Protein AF-A0A7S1BB34-F1 (afdb_monomer_lite)

Radius of gyration: 18.52 Å; chains: 1; bounding box: 46×44×60 Å

InterPro domains:
  IPR011990 Tetratricopeptide-like helical domain superfamily [G3DSA:1.25.40.10] (5-170)

Organism: NCBI:t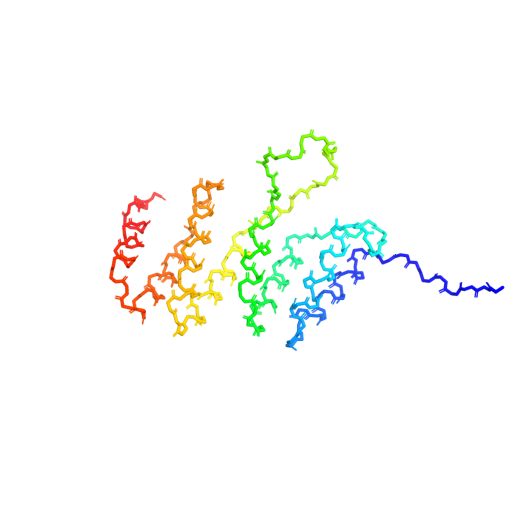xid216773

Secondary structure (DSSP, 8-state):
-----PPPP-HHHHHHHHHHHHHSTT-HHHHHHHHHHHHTTTT-SS----HHHHHHHHHHHHHHT-HHHHHHHHHHTT--TTS-TTS-S-S------HHHHHHHHHHHHHT-SSHHHHHHHHHHHHIIIIIT-PPPPHHHHHHHHHHHHHHT-HHHHHHHHHHHHTS---

Structure (mmCIF, N/CA/C/O backbone):
data_AF-A0A7S1BB34-F1
#
_entry.id   AF-A0A7S1BB34-F1
#
loop_
_atom_site.group_PDB
_atom_site.id
_atom_site.type_symbol
_atom_site.label_atom_id
_atom_site.label_alt_id
_atom_site.label_comp_id
_atom_site.label_asym_id
_atom_site.label_entity_id
_atom_site.label_seq_id
_atom_site.pdbx_PDB_ins_code
_atom_site.Cartn_x
_atom_site.Cartn_y
_atom_site.Cartn_z
_atom_site.occupancy
_atom_site.B_iso_or_equiv
_atom_site.auth_seq_id
_atom_site.auth_comp_id
_atom_site.auth_asym_id
_atom_site.auth_atom_id
_atom_site.pdbx_PDB_model_num
ATOM 1 N N . ARG A 1 1 ? 22.679 -18.017 -38.215 1.00 44.75 1 ARG A N 1
ATOM 2 C CA . ARG A 1 1 ? 21.311 -17.823 -37.672 1.00 44.75 1 ARG A CA 1
ATOM 3 C C . ARG A 1 1 ? 21.213 -16.388 -37.166 1.00 44.75 1 ARG A C 1
ATOM 5 O O . ARG A 1 1 ? 21.731 -16.120 -36.093 1.00 44.75 1 ARG A O 1
ATOM 12 N N . GLY A 1 2 ? 20.643 -15.468 -37.948 1.00 43.91 2 GLY A N 1
ATOM 13 C CA . GLY A 1 2 ? 20.387 -14.105 -37.473 1.00 43.91 2 GLY A CA 1
ATOM 14 C C . GLY A 1 2 ? 19.146 -14.112 -36.590 1.00 43.91 2 GLY A C 1
ATOM 15 O O . GLY A 1 2 ? 18.044 -14.289 -37.100 1.00 43.91 2 GLY A O 1
ATOM 16 N N . GLY A 1 3 ? 19.320 -14.002 -35.275 1.00 47.66 3 GLY A N 1
ATOM 17 C CA . GLY A 1 3 ? 18.189 -13.782 -34.380 1.00 47.66 3 GLY A CA 1
ATOM 18 C C . GLY A 1 3 ? 17.688 -12.351 -34.548 1.00 47.66 3 GLY A C 1
ATOM 19 O O . GLY A 1 3 ? 18.496 -11.425 -34.516 1.00 47.66 3 GLY A O 1
ATOM 20 N N . PHE A 1 4 ? 16.374 -12.165 -34.693 1.00 48.22 4 PHE A N 1
ATOM 21 C CA . PHE A 1 4 ? 15.740 -10.857 -34.520 1.00 48.22 4 PHE A CA 1
ATOM 22 C C . PHE A 1 4 ? 15.870 -10.446 -33.046 1.00 48.22 4 PHE A C 1
ATOM 24 O O . PHE A 1 4 ? 14.991 -10.698 -32.224 1.00 48.22 4 PHE A O 1
ATOM 31 N N . GLY A 1 5 ? 17.020 -9.868 -32.702 1.00 56.44 5 GLY A N 1
ATOM 32 C CA . GLY A 1 5 ? 17.258 -9.269 -31.400 1.00 56.44 5 GLY A CA 1
ATOM 33 C C . GLY A 1 5 ? 16.468 -7.975 -31.305 1.00 56.44 5 GLY A C 1
ATOM 34 O O . GLY A 1 5 ? 16.920 -6.944 -31.797 1.00 56.44 5 GLY A O 1
ATOM 35 N N . PHE A 1 6 ? 15.290 -8.027 -30.682 1.00 64.81 6 PHE A N 1
ATOM 36 C CA . PHE A 1 6 ? 14.616 -6.806 -30.256 1.00 64.81 6 PHE A CA 1
ATOM 37 C C . PHE A 1 6 ? 15.566 -6.006 -29.349 1.00 64.81 6 PHE A C 1
ATOM 39 O O . PHE A 1 6 ? 16.243 -6.608 -28.507 1.00 64.81 6 PHE A O 1
ATOM 46 N N . PRO A 1 7 ? 15.645 -4.672 -29.505 1.00 69.44 7 PRO A N 1
ATOM 47 C CA . PRO A 1 7 ? 16.449 -3.851 -28.612 1.00 69.44 7 PRO A CA 1
ATOM 48 C C . PRO A 1 7 ? 15.951 -4.013 -27.166 1.00 69.44 7 PRO A C 1
ATOM 50 O O . PRO A 1 7 ? 14.756 -4.253 -26.957 1.00 69.44 7 PRO A O 1
ATOM 53 N N . PRO A 1 8 ? 16.835 -3.881 -26.159 1.00 71.00 8 PRO A N 1
ATOM 54 C CA . PRO A 1 8 ? 16.423 -3.970 -24.765 1.00 71.00 8 PRO A CA 1
ATOM 55 C C . PRO A 1 8 ? 15.320 -2.937 -24.466 1.00 71.00 8 PRO A C 1
ATOM 57 O O . PRO A 1 8 ? 15.401 -1.801 -24.948 1.00 71.00 8 PRO A O 1
ATOM 60 N N . PRO A 1 9 ? 14.284 -3.306 -23.692 1.00 74.19 9 PRO A N 1
ATOM 61 C CA . PRO A 1 9 ? 13.158 -2.433 -23.403 1.00 74.19 9 PRO A CA 1
ATOM 62 C C . PRO A 1 9 ? 13.629 -1.157 -22.706 1.00 74.19 9 PRO A C 1
ATOM 64 O O . PRO A 1 9 ? 14.339 -1.184 -21.703 1.00 74.19 9 PRO A O 1
ATOM 67 N N . ASN A 1 10 ? 13.198 -0.017 -23.235 1.00 78.19 10 ASN A N 1
ATOM 68 C CA . ASN A 1 10 ? 13.445 1.274 -22.610 1.00 78.19 10 ASN A CA 1
ATOM 69 C C . ASN A 1 10 ? 12.358 1.590 -21.562 1.00 78.19 10 ASN A C 1
ATOM 71 O O . ASN A 1 10 ? 11.406 0.831 -21.358 1.00 78.19 10 ASN A O 1
ATOM 75 N N . VAL A 1 11 ? 12.487 2.744 -20.902 1.00 74.81 11 VAL A N 1
ATOM 76 C CA . VAL A 1 11 ? 11.527 3.195 -19.884 1.00 74.81 11 VAL A CA 1
ATOM 77 C C . VAL A 1 11 ? 10.090 3.272 -20.425 1.00 74.81 11 VAL A C 1
ATOM 79 O O . VAL A 1 11 ? 9.160 2.884 -19.726 1.00 74.81 11 VAL A O 1
ATOM 82 N N . VAL A 1 12 ? 9.893 3.658 -21.692 1.00 82.00 12 VAL A N 1
ATOM 83 C CA . VAL A 1 12 ? 8.564 3.729 -22.325 1.00 82.00 12 VAL A CA 1
ATOM 84 C C . VAL A 1 12 ? 7.958 2.333 -22.464 1.00 82.00 12 VAL A C 1
ATOM 86 O O . VAL A 1 12 ? 6.808 2.146 -22.082 1.00 82.00 12 VAL A O 1
ATOM 89 N N . CYS A 1 13 ? 8.730 1.332 -22.901 1.00 81.88 13 CYS A N 1
ATOM 90 C CA . CYS A 1 13 ? 8.271 -0.060 -22.967 1.00 81.88 13 CYS A CA 1
ATOM 91 C C . CYS A 1 13 ? 7.791 -0.570 -21.598 1.00 81.88 13 CYS A C 1
ATOM 93 O O . CYS A 1 13 ? 6.729 -1.187 -21.502 1.00 81.88 13 CYS A O 1
ATOM 95 N N . VAL A 1 14 ? 8.544 -0.276 -20.530 1.00 80.38 14 VAL A N 1
ATOM 96 C CA . VAL A 1 14 ? 8.180 -0.661 -19.157 1.00 80.38 14 VAL A CA 1
ATOM 97 C C . VAL A 1 14 ? 6.938 0.098 -18.672 1.00 80.38 14 VAL A C 1
ATOM 99 O O . VAL A 1 14 ? 6.052 -0.525 -18.091 1.00 80.38 14 VAL A O 1
ATOM 102 N N . HIS A 1 15 ? 6.808 1.396 -18.971 1.00 81.56 15 HIS A N 1
ATOM 103 C CA . HIS A 1 15 ? 5.591 2.169 -18.684 1.00 81.56 15 HIS A CA 1
ATOM 104 C C . HIS A 1 15 ? 4.357 1.650 -19.423 1.00 81.56 15 HIS A C 1
ATOM 106 O O . HIS A 1 15 ? 3.291 1.554 -18.817 1.00 81.56 15 HIS A O 1
ATOM 112 N N . THR A 1 16 ? 4.478 1.285 -20.698 1.00 84.75 16 THR A N 1
ATOM 113 C CA . THR A 1 16 ? 3.361 0.741 -21.480 1.00 84.75 16 THR A CA 1
ATOM 114 C C . THR A 1 16 ? 2.943 -0.633 -20.961 1.00 84.75 16 THR A C 1
ATOM 116 O O . THR A 1 16 ? 1.755 -0.857 -20.737 1.00 84.75 16 THR A O 1
ATOM 119 N N . ALA A 1 17 ? 3.898 -1.530 -20.692 1.00 83.69 17 ALA A N 1
ATOM 120 C CA . ALA A 1 17 ? 3.612 -2.859 -20.152 1.00 83.69 17 ALA A CA 1
ATOM 121 C C . ALA A 1 17 ? 2.987 -2.793 -18.747 1.00 83.69 17 ALA A C 1
ATOM 123 O O . ALA A 1 17 ? 1.974 -3.440 -18.491 1.00 83.69 17 ALA A O 1
ATOM 124 N N . LEU A 1 18 ? 3.543 -1.976 -17.844 1.00 82.62 18 LEU A N 1
ATOM 125 C CA . LEU A 1 18 ? 2.982 -1.785 -16.504 1.00 82.62 18 LEU A CA 1
ATOM 126 C C . LEU A 1 18 ? 1.632 -1.068 -16.537 1.00 82.62 18 LEU A C 1
ATOM 128 O O . LEU A 1 18 ? 0.754 -1.438 -15.767 1.00 82.62 18 LEU A O 1
ATOM 132 N N . GLY A 1 19 ? 1.436 -0.096 -17.430 1.00 80.12 19 GLY A N 1
ATOM 133 C CA . GLY A 1 19 ? 0.151 0.575 -17.621 1.00 80.12 19 GLY A CA 1
ATOM 134 C C . GLY A 1 19 ? -0.941 -0.377 -18.111 1.00 80.12 19 GLY A C 1
ATOM 135 O O . GLY A 1 19 ? -2.042 -0.359 -17.569 1.00 80.12 19 GLY A O 1
ATOM 136 N N . ALA A 1 20 ? -0.623 -1.253 -19.070 1.00 83.31 20 ALA A N 1
ATOM 137 C CA . ALA A 1 20 ? -1.540 -2.285 -19.550 1.00 83.31 20 ALA A CA 1
ATOM 138 C C . ALA A 1 20 ? -1.884 -3.306 -18.450 1.00 83.31 20 ALA A C 1
ATOM 140 O O . ALA A 1 20 ? -3.058 -3.588 -18.227 1.00 83.31 20 ALA A O 1
ATOM 141 N N . CYS A 1 21 ? -0.886 -3.799 -17.707 1.00 80.62 21 CYS A N 1
ATOM 142 C CA . CYS A 1 21 ? -1.119 -4.706 -16.579 1.00 80.62 21 CYS A CA 1
ATOM 143 C C . CYS A 1 21 ? -1.880 -4.034 -15.422 1.00 80.62 21 CYS A C 1
ATOM 145 O O . CYS A 1 21 ? -2.689 -4.681 -14.778 1.00 80.62 21 CYS A O 1
ATOM 147 N N . ALA A 1 22 ? -1.640 -2.753 -15.136 1.00 77.12 22 ALA A N 1
ATOM 148 C CA . ALA A 1 22 ? -2.325 -2.043 -14.054 1.00 77.12 22 ALA A CA 1
ATOM 149 C C . ALA A 1 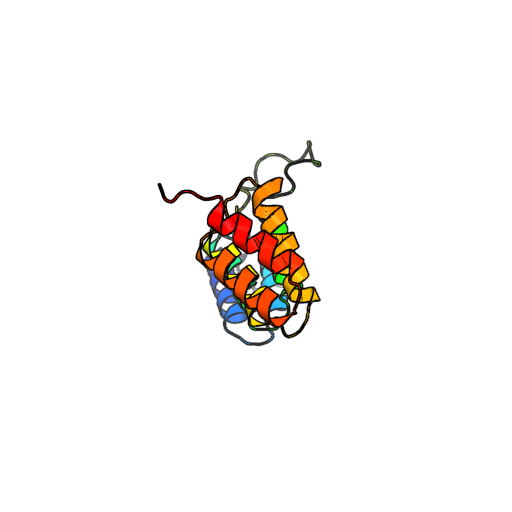22 ? -3.757 -1.609 -14.418 1.00 77.12 22 ALA A C 1
ATOM 151 O O . ALA A 1 22 ? -4.557 -1.339 -13.527 1.00 77.12 22 ALA A O 1
ATOM 152 N N . GLY A 1 23 ? -4.080 -1.523 -15.713 1.00 77.00 23 GLY A N 1
ATOM 153 C CA . GLY A 1 23 ? -5.429 -1.238 -16.208 1.00 77.00 23 GLY A CA 1
ATOM 154 C C . GLY A 1 23 ? -6.324 -2.472 -16.364 1.00 77.00 23 GLY A C 1
ATOM 155 O O . GLY A 1 23 ? -7.522 -2.312 -16.588 1.00 77.00 23 GLY A O 1
ATOM 156 N N . ALA A 1 24 ? -5.770 -3.684 -16.261 1.00 81.81 24 ALA A N 1
ATOM 157 C CA . ALA A 1 24 ? -6.500 -4.938 -16.428 1.00 81.81 24 ALA A CA 1
ATOM 158 C C . ALA A 1 24 ? -6.745 -5.627 -15.067 1.00 81.81 24 ALA A C 1
ATOM 160 O O . ALA A 1 24 ? -5.787 -5.846 -14.323 1.00 81.81 24 ALA A O 1
ATOM 161 N N . PRO A 1 25 ? -7.990 -6.017 -14.731 1.00 82.06 25 PRO A N 1
ATOM 162 C CA . PRO A 1 25 ? -8.274 -6.719 -13.481 1.00 82.06 25 PRO A CA 1
ATOM 163 C C . PRO A 1 25 ? -7.621 -8.110 -13.462 1.00 82.06 25 PRO A C 1
ATOM 165 O O . PRO A 1 25 ? -7.649 -8.837 -14.454 1.00 8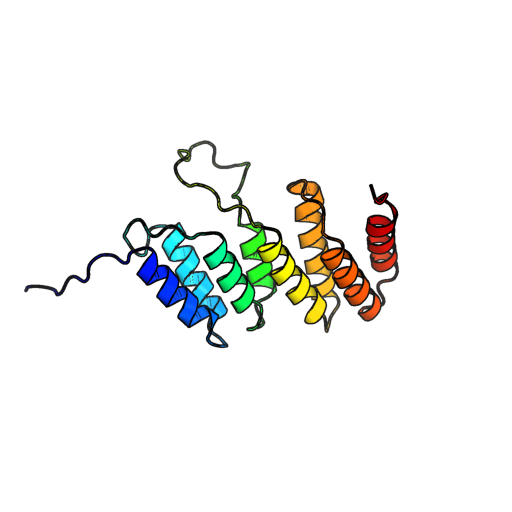2.06 25 PRO A O 1
ATOM 168 N N . GLY A 1 26 ? -7.041 -8.482 -12.322 1.00 84.25 26 GLY A N 1
ATOM 169 C CA . GLY A 1 26 ? -6.309 -9.734 -12.097 1.00 84.25 26 GLY A CA 1
ATOM 170 C C . GLY A 1 26 ? -4.807 -9.676 -12.420 1.00 84.25 26 GLY A C 1
ATOM 171 O O . GLY A 1 26 ? -4.101 -10.672 -12.229 1.00 84.25 26 GLY A O 1
ATOM 172 N N . TYR A 1 27 ? -4.294 -8.537 -12.900 1.00 87.69 27 TYR A N 1
ATOM 173 C CA . TYR A 1 27 ? -2.905 -8.378 -13.344 1.00 87.69 27 TYR A CA 1
ATOM 174 C C . TYR A 1 27 ? -2.004 -7.585 -12.383 1.00 87.69 27 TYR A C 1
ATOM 176 O O . TYR A 1 27 ? -0.802 -7.483 -12.640 1.00 87.69 27 TYR A O 1
ATOM 184 N N . GLY A 1 28 ? -2.486 -7.110 -11.233 1.00 86.00 28 GLY A N 1
ATOM 185 C CA . GLY A 1 28 ? -1.695 -6.390 -10.228 1.00 86.00 28 GLY A CA 1
ATOM 186 C C . GLY A 1 28 ? -0.460 -7.153 -9.752 1.00 86.00 28 GLY A C 1
ATOM 187 O O . GLY A 1 28 ? 0.645 -6.608 -9.703 1.00 86.00 28 GLY A O 1
ATOM 188 N N . ARG A 1 29 ? -0.598 -8.464 -9.503 1.00 86.62 29 ARG A N 1
ATOM 189 C CA . ARG A 1 29 ? 0.542 -9.346 -9.177 1.00 86.62 29 ARG A CA 1
ATOM 190 C C . ARG A 1 29 ? 1.515 -9.533 -10.343 1.00 86.62 29 ARG A C 1
ATOM 192 O O . ARG A 1 29 ? 2.713 -9.708 -10.112 1.00 86.62 29 ARG A O 1
ATOM 199 N N . ALA A 1 30 ? 1.041 -9.491 -11.588 1.00 87.81 30 ALA A N 1
ATOM 200 C CA . ALA A 1 30 ? 1.906 -9.526 -12.766 1.00 87.81 30 ALA A CA 1
ATOM 201 C C . ALA A 1 30 ? 2.663 -8.197 -12.928 1.00 87.81 30 ALA A C 1
ATOM 203 O O . ALA A 1 30 ? 3.884 -8.206 -13.088 1.00 87.81 30 ALA A O 1
ATOM 204 N N . ALA A 1 31 ? 1.974 -7.064 -12.768 1.00 87.50 31 ALA A N 1
ATOM 205 C CA . ALA A 1 31 ? 2.564 -5.729 -12.760 1.00 87.50 31 ALA A CA 1
ATOM 206 C C . ALA A 1 31 ? 3.648 -5.605 -11.670 1.00 87.50 31 ALA A C 1
ATOM 208 O O . ALA A 1 31 ? 4.760 -5.158 -11.943 1.00 87.50 31 ALA A O 1
ATOM 209 N N . ALA A 1 32 ? 3.392 -6.126 -10.466 1.00 87.38 32 ALA A N 1
ATOM 210 C CA . ALA A 1 32 ? 4.368 -6.189 -9.379 1.00 87.38 32 ALA A CA 1
ATOM 211 C C . ALA A 1 32 ? 5.627 -7.005 -9.717 1.00 87.38 32 ALA A C 1
ATOM 213 O O . ALA A 1 32 ? 6.737 -6.620 -9.339 1.00 87.38 32 ALA A O 1
ATOM 214 N N . ARG A 1 33 ? 5.486 -8.119 -10.448 1.00 87.38 33 ARG A N 1
ATOM 215 C CA . ARG A 1 33 ? 6.628 -8.924 -10.919 1.00 87.38 33 ARG A CA 1
ATOM 216 C C . ARG A 1 33 ? 7.446 -8.181 -11.975 1.00 87.38 33 ARG A C 1
ATOM 218 O O . ARG A 1 33 ? 8.671 -8.196 -11.887 1.00 87.38 33 ARG A O 1
ATOM 225 N N . VAL A 1 34 ? 6.790 -7.513 -12.927 1.00 85.75 34 VAL A N 1
ATOM 226 C CA . VAL A 1 34 ? 7.453 -6.698 -13.963 1.00 85.75 34 VAL A CA 1
ATOM 227 C C . VAL A 1 34 ? 8.200 -5.519 -13.330 1.00 85.75 34 VAL A C 1
ATOM 229 O O . VAL A 1 34 ? 9.368 -5.303 -13.648 1.00 85.75 34 VAL A O 1
ATOM 232 N N . LEU A 1 35 ? 7.589 -4.828 -12.363 1.00 86.50 35 LEU A N 1
ATOM 233 C CA . LEU A 1 35 ? 8.219 -3.741 -11.607 1.00 86.50 35 LEU A CA 1
ATOM 234 C C . LEU A 1 35 ? 9.499 -4.223 -10.900 1.00 86.50 35 LEU A C 1
ATOM 236 O O . LEU A 1 35 ? 10.578 -3.683 -11.137 1.00 86.50 35 LEU A O 1
ATOM 240 N N . ARG A 1 36 ? 9.412 -5.317 -10.127 1.00 84.44 36 ARG A N 1
ATOM 241 C CA . ARG A 1 36 ? 10.574 -5.920 -9.441 1.00 84.44 36 ARG A CA 1
ATOM 242 C C . ARG A 1 36 ? 11.634 -6.472 -10.403 1.00 84.44 36 ARG A C 1
ATOM 244 O O . ARG A 1 36 ? 12.793 -6.621 -10.012 1.00 84.44 36 ARG A O 1
ATOM 251 N N . ALA A 1 37 ? 11.273 -6.813 -11.642 1.00 83.25 37 ALA A N 1
ATOM 252 C CA . ALA A 1 37 ? 12.233 -7.193 -12.678 1.00 83.25 37 ALA A CA 1
ATOM 253 C C . ALA A 1 37 ? 12.989 -5.966 -13.219 1.00 83.25 37 ALA A C 1
ATOM 255 O O . ALA A 1 37 ? 14.213 -6.034 -13.360 1.00 83.25 37 ALA A O 1
ATOM 256 N N . ALA A 1 38 ? 12.294 -4.843 -13.434 1.00 80.38 38 ALA A N 1
ATOM 257 C CA . ALA A 1 38 ? 12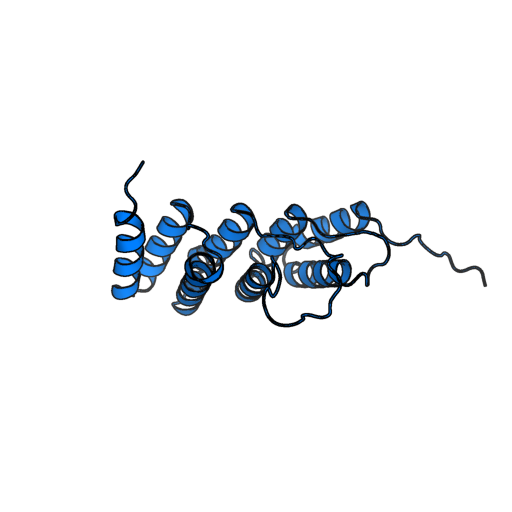.889 -3.565 -13.828 1.00 80.38 38 ALA A CA 1
ATOM 258 C C . ALA A 1 38 ? 13.880 -3.041 -12.767 1.00 80.38 38 ALA A C 1
ATOM 260 O O . ALA A 1 38 ? 15.033 -2.763 -13.085 1.00 80.38 38 ALA A O 1
ATOM 261 N N . GLU A 1 39 ? 13.501 -3.028 -11.481 1.00 78.31 39 GLU A N 1
ATOM 262 C CA . GLU A 1 39 ? 14.385 -2.633 -10.360 1.00 78.31 39 GLU A CA 1
ATOM 263 C C . GLU A 1 39 ? 15.696 -3.438 -10.268 1.00 78.31 39 GLU A C 1
ATOM 265 O O . GLU A 1 39 ? 16.734 -2.960 -9.788 1.00 78.31 39 GLU A O 1
ATOM 270 N N . LYS A 1 40 ? 15.637 -4.706 -10.686 1.00 78.12 40 LYS A N 1
ATOM 271 C CA . LYS A 1 40 ? 16.769 -5.637 -10.683 1.00 78.12 40 LYS A CA 1
ATOM 272 C C . LY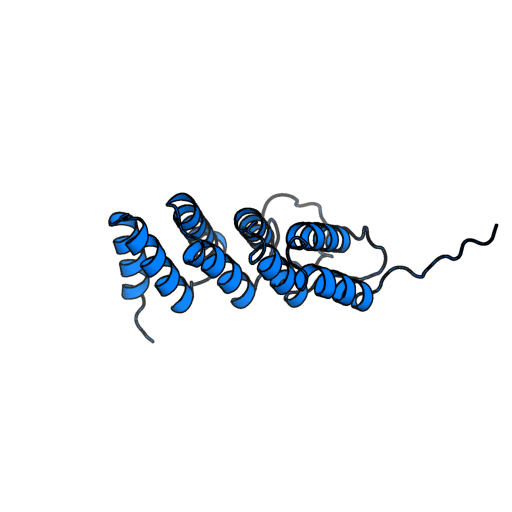S A 1 40 ? 17.573 -5.594 -11.986 1.00 78.12 40 LYS A C 1
ATOM 274 O O . LYS A 1 40 ? 18.474 -6.412 -12.136 1.00 78.12 40 LYS A O 1
ATOM 279 N N . GLY A 1 41 ? 17.241 -4.701 -12.925 1.00 75.00 41 GLY A N 1
ATOM 280 C CA . GLY A 1 41 ? 17.861 -4.622 -14.252 1.00 75.00 41 GLY A CA 1
ATOM 281 C C . GLY A 1 41 ? 17.593 -5.843 -15.141 1.00 75.00 41 GLY A C 1
ATOM 282 O O . GLY A 1 41 ? 18.215 -5.994 -16.186 1.00 75.00 41 GLY A O 1
ATOM 283 N N . ARG A 1 42 ? 16.670 -6.734 -14.747 1.00 78.00 42 ARG A N 1
ATOM 284 C CA . ARG A 1 42 ? 16.437 -8.034 -15.407 1.00 78.00 42 ARG A CA 1
ATOM 285 C C . ARG A 1 42 ? 15.663 -7.934 -16.717 1.00 78.00 42 ARG A C 1
ATOM 287 O O . ARG A 1 42 ? 15.598 -8.919 -17.441 1.00 78.00 42 ARG A O 1
ATOM 294 N N . LEU A 1 43 ? 15.064 -6.780 -17.001 1.00 70.81 43 LEU A N 1
ATOM 295 C CA . LEU A 1 43 ? 14.417 -6.518 -18.285 1.00 70.81 43 LEU A CA 1
ATOM 296 C C . LEU A 1 43 ? 15.423 -6.073 -19.361 1.00 70.81 43 LEU A C 1
ATOM 298 O O . LEU A 1 43 ? 15.106 -6.173 -20.538 1.00 70.81 43 LEU A O 1
ATOM 302 N N . GLY A 1 44 ? 16.631 -5.642 -18.976 1.00 62.44 44 GLY A N 1
ATOM 303 C CA . GLY A 1 44 ? 17.575 -4.954 -19.861 1.00 62.44 44 GLY A CA 1
ATOM 304 C C . GLY A 1 44 ? 17.259 -3.459 -20.013 1.00 62.44 44 GLY A C 1
ATOM 305 O O . GLY A 1 44 ? 16.132 -3.029 -19.781 1.00 62.44 44 GLY A O 1
ATOM 306 N N . GLY A 1 45 ? 18.273 -2.674 -20.393 1.00 63.84 45 GLY A N 1
ATOM 307 C CA . GLY A 1 45 ? 18.173 -1.218 -20.567 1.00 63.84 45 GLY A CA 1
ATOM 308 C C . GLY A 1 45 ? 18.119 -0.412 -19.258 1.00 63.84 45 GLY A C 1
ATOM 309 O O . GLY A 1 45 ? 17.940 -0.954 -18.169 1.00 63.84 45 GLY A O 1
ATOM 310 N N . ASP A 1 46 ? 18.235 0.914 -19.369 1.00 66.00 46 ASP A N 1
ATOM 311 C CA . ASP A 1 46 ? 18.180 1.866 -18.241 1.00 66.00 46 ASP A CA 1
ATOM 312 C C . ASP A 1 46 ? 16.750 2.161 -17.739 1.00 66.00 46 ASP A C 1
ATOM 314 O O . ASP A 1 46 ? 16.463 3.232 -17.198 1.00 66.00 46 ASP A O 1
ATOM 318 N N . ALA A 1 47 ? 15.820 1.220 -17.921 1.00 64.81 47 ALA A N 1
ATOM 319 C CA . ALA A 1 47 ? 14.412 1.365 -17.568 1.00 64.81 47 ALA A CA 1
ATOM 320 C C . ALA A 1 47 ? 14.189 1.312 -16.041 1.00 64.81 47 ALA A C 1
ATOM 322 O O . ALA A 1 47 ? 13.720 0.319 -15.484 1.00 64.81 47 ALA A O 1
ATOM 323 N N . ARG A 1 48 ? 14.543 2.400 -15.349 1.00 72.69 48 ARG A N 1
ATOM 324 C CA . ARG A 1 48 ? 14.360 2.559 -13.901 1.00 72.69 48 ARG A CA 1
ATOM 325 C C . ARG A 1 48 ? 12.907 2.931 -13.573 1.00 72.69 48 ARG A C 1
ATOM 327 O O . ARG A 1 48 ? 12.420 3.918 -14.122 1.00 72.69 48 ARG A O 1
ATOM 334 N N . PRO A 1 49 ? 12.226 2.205 -12.666 1.00 77.31 49 PRO A N 1
ATOM 335 C CA . PRO A 1 49 ? 10.899 2.591 -12.206 1.00 77.31 49 PRO A CA 1
ATOM 336 C C . PRO A 1 49 ? 10.865 3.957 -11.516 1.00 77.31 49 PRO A C 1
ATOM 338 O O . PRO A 1 49 ? 11.788 4.311 -10.781 1.00 77.31 49 PRO A O 1
ATOM 341 N N . ASP A 1 50 ? 9.771 4.693 -11.706 1.00 83.38 50 ASP A N 1
ATOM 342 C CA . ASP A 1 50 ? 9.497 5.967 -11.043 1.00 83.38 50 ASP A CA 1
ATOM 343 C C . ASP A 1 50 ? 8.328 5.856 -10.040 1.00 83.38 50 ASP A C 1
ATOM 345 O O . ASP A 1 50 ? 7.668 4.820 -9.913 1.00 83.38 50 ASP A O 1
ATOM 349 N N . ARG A 1 51 ? 8.036 6.948 -9.319 1.00 85.25 51 ARG A N 1
ATOM 350 C CA . ARG A 1 51 ? 6.904 7.005 -8.372 1.00 85.25 51 ARG A CA 1
ATOM 351 C C . ARG A 1 51 ? 5.552 6.728 -9.037 1.00 85.25 51 ARG A C 1
ATOM 353 O O . ARG A 1 51 ? 4.662 6.176 -8.393 1.00 85.25 51 ARG A O 1
ATOM 360 N N . ARG A 1 52 ? 5.382 7.108 -10.309 1.00 85.38 52 ARG A N 1
ATOM 361 C CA . ARG A 1 52 ? 4.124 6.942 -11.046 1.00 85.38 52 ARG A CA 1
ATOM 362 C C . ARG A 1 52 ? 3.848 5.464 -11.311 1.00 85.38 52 ARG A C 1
ATOM 364 O O . ARG A 1 52 ? 2.728 5.021 -11.066 1.00 85.38 52 ARG A O 1
ATOM 371 N N . LEU A 1 53 ? 4.865 4.711 -11.723 1.00 85.31 53 LEU A N 1
ATOM 372 C CA . LEU A 1 53 ? 4.796 3.262 -11.895 1.00 85.31 53 LEU A CA 1
ATOM 373 C C . LEU A 1 53 ? 4.467 2.550 -10.589 1.00 85.31 53 LEU A C 1
ATOM 375 O O . LEU A 1 53 ? 3.543 1.742 -10.557 1.00 85.31 53 LEU A O 1
ATOM 379 N N . TYR A 1 54 ? 5.160 2.894 -9.502 1.00 88.69 54 TYR A N 1
ATOM 380 C CA . TYR A 1 54 ? 4.839 2.352 -8.182 1.00 88.69 54 TYR A CA 1
ATOM 381 C C . TYR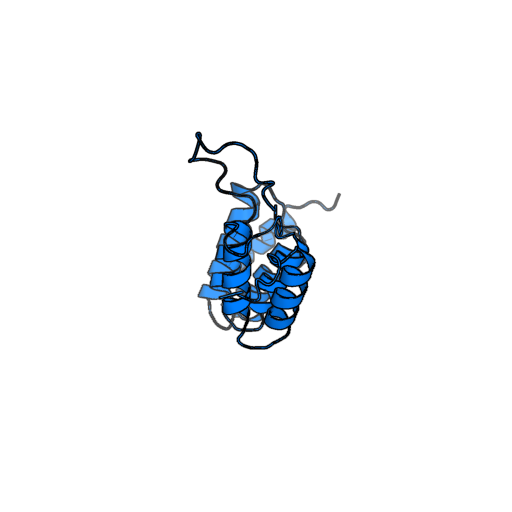 A 1 54 ? 3.386 2.615 -7.795 1.00 88.69 54 TYR A C 1
ATOM 383 O O . TYR A 1 54 ? 2.677 1.679 -7.440 1.00 88.69 54 TYR A O 1
ATOM 391 N N . ARG A 1 55 ? 2.901 3.855 -7.930 1.00 89.88 55 ARG A N 1
ATOM 392 C CA . ARG A 1 55 ? 1.501 4.192 -7.639 1.00 89.88 55 ARG A CA 1
ATOM 393 C C . ARG A 1 55 ? 0.515 3.379 -8.483 1.00 89.88 55 ARG A C 1
ATOM 395 O O . ARG A 1 55 ? -0.492 2.931 -7.944 1.00 89.88 55 ARG A O 1
ATOM 402 N N . GLN A 1 56 ? 0.785 3.189 -9.777 1.00 88.44 56 GLN A N 1
ATOM 403 C CA . GLN A 1 56 ? -0.064 2.387 -10.668 1.00 88.44 56 GLN A CA 1
ATOM 404 C C . GLN A 1 56 ? -0.098 0.914 -10.246 1.00 88.44 56 GLN A C 1
ATOM 406 O O . GLN A 1 56 ? -1.174 0.334 -10.151 1.00 88.44 56 GLN A O 1
ATOM 411 N N . VAL A 1 57 ? 1.057 0.326 -9.928 1.00 90.31 57 VAL A N 1
ATOM 412 C CA . VAL A 1 57 ? 1.145 -1.068 -9.472 1.00 90.31 57 VAL A CA 1
ATOM 413 C C . VAL A 1 57 ? 0.476 -1.252 -8.108 1.00 90.31 57 VAL A C 1
ATOM 415 O O . VAL A 1 57 ? -0.312 -2.175 -7.947 1.00 90.31 57 VAL A O 1
ATOM 418 N N . LEU A 1 58 ? 0.704 -0.349 -7.149 1.00 91.50 58 LEU A N 1
ATOM 419 C CA . LEU A 1 58 ? 0.024 -0.365 -5.848 1.00 91.50 58 LEU A CA 1
ATOM 420 C C . LEU A 1 58 ? -1.501 -0.267 -5.999 1.00 91.50 58 LEU A C 1
ATOM 422 O O . LEU A 1 58 ? -2.227 -0.986 -5.315 1.00 91.50 58 LEU A O 1
ATOM 426 N N . ALA A 1 59 ? -1.983 0.578 -6.917 1.00 88.94 59 ALA A N 1
ATOM 427 C CA . ALA A 1 59 ? -3.406 0.737 -7.214 1.00 88.94 59 ALA A CA 1
ATOM 428 C C . ALA A 1 59 ? -4.036 -0.484 -7.903 1.00 88.94 59 ALA A C 1
ATOM 430 O O . ALA A 1 59 ? -5.239 -0.665 -7.754 1.00 88.94 59 ALA A O 1
ATOM 431 N N . ALA A 1 60 ? -3.238 -1.289 -8.615 1.00 89.69 60 ALA A N 1
ATOM 432 C CA . ALA A 1 60 ? -3.648 -2.536 -9.268 1.00 89.69 60 ALA A CA 1
ATOM 433 C C . ALA A 1 60 ? -3.451 -3.795 -8.399 1.00 89.69 60 ALA A C 1
ATOM 435 O O . ALA A 1 60 ? -4.050 -4.828 -8.672 1.00 89.69 60 ALA A O 1
ATOM 436 N N . MET A 1 61 ? -2.654 -3.724 -7.326 1.00 90.69 61 MET A N 1
ATOM 437 C CA . MET A 1 61 ? -2.638 -4.731 -6.253 1.00 90.69 61 MET A CA 1
ATOM 438 C C . MET A 1 61 ? -3.797 -4.504 -5.258 1.00 90.69 61 MET A C 1
ATOM 440 O O . MET A 1 61 ? -4.528 -5.437 -4.914 1.00 90.69 61 MET A O 1
ATOM 444 N N . ALA A 1 62 ? -4.070 -3.239 -4.906 1.00 87.69 62 ALA A N 1
ATOM 445 C CA . ALA A 1 62 ? -5.447 -2.783 -4.678 1.00 87.69 62 ALA A CA 1
ATOM 446 C C . ALA A 1 62 ? -6.281 -2.963 -5.969 1.00 87.69 62 ALA A C 1
ATOM 448 O O . ALA A 1 62 ? -5.734 -3.305 -7.000 1.00 87.69 62 ALA A O 1
ATOM 449 N N . GLY A 1 63 ? -7.607 -2.830 -5.964 1.00 85.69 63 GLY A N 1
ATOM 450 C CA . GLY A 1 63 ? -8.407 -3.237 -7.138 1.00 85.69 63 GLY A CA 1
ATOM 451 C C . GLY A 1 63 ? -8.501 -4.766 -7.295 1.00 85.69 63 GLY A C 1
ATOM 452 O O . GLY A 1 63 ? -9.597 -5.303 -7.168 1.00 85.69 63 GLY A O 1
ATOM 453 N N . ASP A 1 64 ? -7.387 -5.493 -7.375 1.00 87.25 64 ASP A N 1
ATOM 454 C CA . ASP A 1 64 ? -7.374 -6.960 -7.501 1.00 87.25 64 ASP A CA 1
ATOM 455 C C . ASP A 1 64 ? -7.660 -7.706 -6.193 1.00 87.25 64 ASP A C 1
ATOM 457 O O . ASP A 1 64 ? -8.265 -8.771 -6.208 1.00 87.25 64 ASP A O 1
ATOM 461 N N . GLY A 1 65 ? -7.237 -7.159 -5.047 1.00 85.56 65 GLY A N 1
ATOM 462 C CA . GLY A 1 65 ? -7.454 -7.790 -3.730 1.00 85.56 65 GLY A CA 1
ATOM 463 C C . GLY A 1 65 ? -6.169 -8.107 -2.974 1.00 85.56 65 GLY A C 1
ATOM 464 O O . GLY A 1 65 ? -6.214 -8.369 -1.777 1.00 85.56 65 GLY A O 1
ATOM 465 N N . ASP A 1 66 ? -5.014 -7.995 -3.628 1.00 88.12 66 ASP A N 1
ATOM 466 C CA . ASP A 1 66 ? -3.690 -8.198 -3.040 1.00 88.12 66 ASP A CA 1
ATOM 467 C C . ASP A 1 66 ? -3.218 -6.991 -2.208 1.00 88.12 66 ASP A C 1
ATOM 469 O O . ASP A 1 66 ? -2.136 -6.433 -2.409 1.00 88.12 66 ASP A O 1
ATOM 473 N N . VAL A 1 67 ? -4.058 -6.552 -1.268 1.00 88.06 67 VAL A N 1
ATOM 474 C CA . VAL A 1 67 ? -3.814 -5.342 -0.477 1.00 88.06 67 VAL A CA 1
ATOM 475 C C . VAL A 1 67 ? -2.606 -5.523 0.451 1.00 88.06 67 VAL A C 1
ATOM 477 O O . VAL A 1 67 ? -1.797 -4.608 0.597 1.00 88.06 67 VAL A O 1
ATOM 480 N N . SER A 1 68 ? -2.412 -6.724 1.005 1.00 86.81 68 SER A N 1
ATOM 481 C CA . SER A 1 68 ? -1.219 -7.067 1.790 1.00 86.81 68 SER A CA 1
ATOM 482 C C . SER A 1 68 ? 0.059 -7.018 0.941 1.00 86.81 68 SER A C 1
ATOM 484 O O . SER A 1 68 ? 1.047 -6.426 1.373 1.00 86.81 68 SER A O 1
ATOM 486 N N . GLY A 1 69 ? 0.039 -7.529 -0.299 1.00 88.06 69 GLY A N 1
ATOM 487 C CA . GLY A 1 69 ? 1.163 -7.391 -1.233 1.00 88.06 69 GLY A CA 1
ATOM 488 C C . GLY A 1 69 ? 1.457 -5.931 -1.607 1.00 88.06 69 GLY A C 1
ATOM 489 O O . GLY A 1 69 ? 2.624 -5.544 -1.727 1.00 88.06 69 GLY A O 1
ATOM 490 N N . ALA A 1 70 ? 0.418 -5.095 -1.730 1.00 89.69 70 ALA A N 1
ATOM 491 C CA . ALA A 1 70 ? 0.566 -3.652 -1.919 1.00 89.69 70 ALA A CA 1
ATOM 492 C C . ALA A 1 70 ? 1.222 -2.984 -0.693 1.00 89.69 70 ALA A C 1
ATOM 494 O O . ALA A 1 70 ? 2.138 -2.172 -0.838 1.00 89.69 70 ALA A O 1
ATOM 495 N N . ALA A 1 71 ? 0.816 -3.361 0.524 1.00 88.81 71 ALA A N 1
ATOM 496 C CA . ALA A 1 71 ? 1.401 -2.859 1.766 1.00 88.81 71 ALA A CA 1
ATOM 497 C C . ALA A 1 71 ? 2.870 -3.277 1.947 1.00 88.81 71 ALA A C 1
ATOM 499 O O . ALA A 1 71 ? 3.692 -2.452 2.350 1.00 88.81 71 ALA A O 1
ATOM 500 N N . GLU A 1 72 ? 3.235 -4.513 1.599 1.00 87.94 72 GLU A N 1
ATOM 501 C CA . GLU A 1 72 ? 4.636 -4.950 1.566 1.00 87.94 72 GLU A CA 1
ATOM 502 C C . GLU A 1 72 ? 5.464 -4.162 0.547 1.00 87.94 72 GLU A C 1
ATOM 504 O O . GLU A 1 72 ? 6.565 -3.709 0.866 1.00 87.94 72 GLU A O 1
ATOM 509 N N . MET A 1 73 ? 4.939 -3.960 -0.667 1.00 87.88 73 MET A N 1
ATOM 510 C CA . MET A 1 73 ? 5.619 -3.168 -1.692 1.00 87.88 73 MET A CA 1
ATOM 511 C C . MET A 1 73 ? 5.851 -1.729 -1.219 1.00 87.88 73 MET A C 1
ATOM 513 O O . MET A 1 73 ? 6.969 -1.232 -1.327 1.00 87.88 73 MET A O 1
ATOM 517 N N . LEU A 1 74 ? 4.834 -1.085 -0.641 1.00 89.12 74 LEU A N 1
ATOM 518 C CA . LEU A 1 74 ? 4.926 0.278 -0.117 1.00 89.12 74 LEU A CA 1
ATOM 519 C C . LEU A 1 74 ? 5.926 0.401 1.049 1.00 89.12 74 LEU A C 1
ATOM 521 O O . LEU A 1 74 ? 6.624 1.410 1.148 1.00 89.12 74 LEU A O 1
ATOM 525 N N . ARG A 1 75 ? 6.035 -0.621 1.911 1.00 85.00 75 ARG A N 1
ATOM 526 C CA . ARG A 1 75 ? 7.071 -0.695 2.961 1.00 85.00 75 ARG A CA 1
ATOM 527 C C . ARG A 1 75 ? 8.478 -0.864 2.376 1.00 85.00 75 ARG A C 1
ATOM 529 O O . ARG A 1 75 ? 9.424 -0.323 2.938 1.00 85.00 75 ARG A O 1
ATOM 536 N N . GLY A 1 76 ? 8.613 -1.585 1.259 1.00 80.56 76 GLY A N 1
ATOM 537 C CA . GLY A 1 76 ? 9.879 -1.775 0.539 1.00 80.56 76 GLY A CA 1
ATOM 538 C C . GLY A 1 76 ? 10.350 -0.560 -0.275 1.00 80.56 76 GLY A C 1
ATOM 539 O O . GLY A 1 76 ? 11.543 -0.442 -0.555 1.00 80.56 76 GLY A O 1
ATOM 540 N N . MET A 1 77 ? 9.448 0.360 -0.634 1.00 81.94 77 MET A N 1
ATOM 541 C CA . MET A 1 77 ? 9.811 1.649 -1.238 1.00 81.94 77 MET A CA 1
ATOM 542 C C . MET A 1 77 ? 10.651 2.490 -0.266 1.00 81.94 77 MET A C 1
ATOM 544 O O . MET A 1 77 ? 10.369 2.521 0.932 1.00 81.94 77 MET A O 1
ATOM 548 N N . GLY A 1 78 ? 11.656 3.208 -0.772 1.00 68.44 78 GLY A N 1
ATOM 549 C CA . GLY A 1 78 ? 12.588 3.989 0.060 1.00 68.44 78 GLY A CA 1
ATOM 550 C C . GLY A 1 78 ? 13.711 3.185 0.736 1.00 68.44 78 GLY A C 1
ATOM 551 O O . GLY A 1 78 ? 14.440 3.725 1.557 1.00 68.44 78 GLY A O 1
ATOM 552 N N . GLY A 1 79 ? 13.861 1.899 0.398 1.00 60.50 79 GLY A N 1
ATOM 553 C CA . GLY A 1 79 ? 15.051 1.117 0.744 1.00 60.50 79 GLY A CA 1
ATOM 554 C C . GLY A 1 79 ? 15.163 0.632 2.195 1.00 60.50 79 GLY A C 1
ATOM 555 O O . GLY A 1 79 ? 14.513 1.112 3.125 1.00 60.50 79 GLY A O 1
ATOM 556 N N . ARG A 1 80 ? 16.036 -0.364 2.399 1.00 49.88 80 ARG A N 1
ATOM 557 C CA . ARG A 1 80 ? 16.450 -0.820 3.736 1.00 49.88 80 ARG A CA 1
ATOM 558 C C . ARG A 1 80 ? 17.604 0.049 4.221 1.00 49.88 80 ARG A C 1
ATOM 560 O O . ARG A 1 80 ? 18.767 -0.341 4.134 1.00 49.88 80 ARG A O 1
ATOM 567 N N . ARG A 1 81 ? 17.273 1.223 4.756 1.00 42.44 81 ARG A N 1
ATOM 568 C CA . ARG A 1 81 ? 18.229 2.145 5.382 1.00 42.44 81 ARG A CA 1
ATOM 569 C C . ARG A 1 81 ? 18.771 1.556 6.700 1.00 42.44 81 ARG A C 1
ATOM 571 O O . ARG A 1 81 ? 18.340 1.966 7.774 1.00 42.44 81 ARG A O 1
ATOM 578 N N . GLY A 1 82 ? 19.674 0.570 6.626 1.00 42.03 82 GLY A N 1
ATOM 579 C CA . GLY A 1 82 ? 20.218 -0.087 7.824 1.00 42.03 82 GLY A CA 1
ATOM 580 C C . GLY A 1 82 ? 21.350 -1.111 7.648 1.00 42.03 82 GLY A C 1
ATOM 581 O O . GLY A 1 82 ? 22.329 -1.016 8.382 1.00 42.03 82 GLY A O 1
ATOM 582 N N . GLU A 1 83 ? 21.238 -2.088 6.737 1.00 44.47 83 GLU A N 1
ATOM 583 C CA . GLU A 1 83 ? 21.978 -3.363 6.911 1.00 44.47 83 GLU A CA 1
ATOM 584 C C . GLU A 1 83 ? 23.074 -3.667 5.867 1.00 44.47 83 GLU A C 1
ATOM 586 O O . GLU A 1 83 ? 24.145 -4.136 6.247 1.00 44.47 83 GLU A O 1
ATOM 591 N N . ASP A 1 84 ? 22.888 -3.343 4.583 1.00 42.91 84 ASP A N 1
ATOM 592 C CA . ASP A 1 84 ? 23.864 -3.669 3.525 1.00 42.91 84 ASP A CA 1
ATOM 593 C C . ASP A 1 84 ? 24.864 -2.510 3.288 1.00 42.91 84 ASP A C 1
ATOM 595 O O . ASP A 1 84 ? 24.747 -1.747 2.328 1.00 42.91 84 ASP A O 1
ATOM 599 N N . LYS A 1 85 ? 25.868 -2.364 4.169 1.00 43.47 85 LYS A N 1
ATOM 600 C CA . LYS A 1 85 ? 26.884 -1.280 4.117 1.00 43.47 85 LYS A CA 1
ATOM 601 C C . LYS A 1 85 ? 27.859 -1.319 2.924 1.00 43.47 85 LYS A C 1
ATOM 603 O O . LYS A 1 85 ? 28.642 -0.386 2.774 1.00 43.47 85 LYS A O 1
ATOM 608 N N . GLU A 1 86 ? 27.821 -2.353 2.083 1.00 44.22 86 GLU A N 1
ATOM 609 C CA . GLU A 1 86 ? 28.762 -2.543 0.962 1.00 44.22 86 GLU A CA 1
ATOM 610 C C . GLU A 1 86 ? 28.161 -2.275 -0.432 1.00 44.22 86 GLU A C 1
ATOM 612 O O . GLU A 1 86 ? 28.871 -2.319 -1.436 1.00 44.22 86 GLU A O 1
ATOM 617 N N . ALA A 1 87 ? 26.863 -1.966 -0.536 1.00 44.72 87 ALA A N 1
ATOM 618 C CA . ALA A 1 87 ? 26.245 -1.661 -1.827 1.00 44.72 87 ALA A CA 1
ATOM 619 C C . ALA A 1 87 ? 26.571 -0.216 -2.281 1.00 44.72 87 ALA A C 1
ATOM 621 O O . ALA A 1 87 ? 26.212 0.734 -1.581 1.00 44.72 87 ALA A O 1
ATOM 622 N N . PRO A 1 88 ? 27.191 0.005 -3.460 1.00 38.78 88 PRO A N 1
ATOM 623 C CA . PRO A 1 88 ? 27.537 1.351 -3.913 1.00 38.78 88 PRO A CA 1
ATOM 624 C C . PRO A 1 88 ? 26.277 2.193 -4.208 1.00 38.78 88 PRO A C 1
ATOM 626 O O . PRO A 1 88 ? 25.340 1.685 -4.841 1.00 38.78 88 PRO A O 1
ATOM 629 N N . PRO A 1 89 ? 26.249 3.491 -3.831 1.00 42.19 89 PRO A N 1
ATOM 630 C CA . PRO A 1 89 ? 25.066 4.357 -3.900 1.00 42.19 89 PRO A CA 1
ATOM 631 C C . PRO A 1 89 ? 24.733 4.782 -5.343 1.00 42.19 89 PRO A C 1
ATOM 633 O O . PRO A 1 89 ? 24.920 5.923 -5.755 1.00 42.19 89 PRO A O 1
ATOM 636 N N . THR A 1 90 ? 24.229 3.838 -6.136 1.00 43.66 90 THR A N 1
ATOM 637 C CA . THR A 1 90 ? 23.941 3.995 -7.578 1.00 43.66 90 THR A CA 1
ATOM 638 C C . THR A 1 90 ? 22.461 3.810 -7.925 1.00 43.66 90 THR A C 1
ATOM 640 O O . THR A 1 90 ? 22.028 4.100 -9.049 1.00 43.66 90 THR A O 1
ATOM 643 N N . LYS A 1 91 ? 21.649 3.370 -6.957 1.00 53.69 91 LYS A N 1
ATOM 644 C CA . LYS A 1 91 ? 20.191 3.267 -7.062 1.00 53.69 91 LYS A CA 1
ATOM 645 C C . LYS A 1 91 ? 19.561 4.425 -6.290 1.00 53.69 91 LYS A C 1
ATOM 647 O O . LYS A 1 91 ? 19.604 4.442 -5.069 1.00 53.69 91 LYS A O 1
ATOM 652 N N . ARG A 1 92 ? 18.974 5.392 -7.007 1.00 54.50 92 ARG A N 1
ATOM 653 C CA . ARG A 1 92 ? 18.064 6.375 -6.399 1.00 54.50 92 ARG A CA 1
ATOM 654 C C . ARG A 1 92 ? 16.865 5.611 -5.845 1.00 54.50 92 ARG A C 1
ATOM 656 O O . ARG A 1 92 ? 16.071 5.089 -6.624 1.00 54.50 92 ARG A O 1
ATOM 663 N N . GLU A 1 93 ? 16.770 5.530 -4.527 1.00 69.50 93 GLU A N 1
ATOM 664 C CA . GLU A 1 93 ? 15.649 4.894 -3.844 1.00 69.50 93 GLU A CA 1
ATOM 665 C C . GLU A 1 93 ? 14.374 5.707 -4.102 1.00 69.50 93 GLU A C 1
ATOM 667 O O . GLU A 1 93 ? 14.338 6.931 -3.944 1.00 69.50 93 GLU A O 1
ATOM 672 N N . VAL A 1 94 ? 13.323 5.033 -4.570 1.00 75.56 94 VAL A N 1
ATOM 673 C CA . VAL A 1 94 ? 12.053 5.686 -4.897 1.00 75.56 94 VAL A CA 1
ATOM 674 C C . VAL A 1 94 ? 11.230 5.803 -3.618 1.00 75.56 94 VAL A C 1
ATOM 676 O O . VAL A 1 94 ? 10.477 4.899 -3.267 1.00 75.56 94 VAL A O 1
ATOM 679 N N . GLU A 1 95 ? 11.387 6.921 -2.908 1.00 81.12 95 GLU A N 1
ATOM 680 C CA . GLU A 1 95 ? 10.540 7.240 -1.751 1.00 81.12 95 GLU A CA 1
ATOM 681 C C . GLU A 1 95 ? 9.057 7.334 -2.155 1.00 81.12 95 GLU A C 1
ATOM 683 O O . GLU A 1 95 ? 8.754 8.006 -3.153 1.00 81.12 95 GLU A O 1
ATOM 688 N N . PRO A 1 96 ? 8.122 6.728 -1.395 1.00 82.81 96 PRO A N 1
ATOM 689 C CA . PRO A 1 96 ? 6.697 6.804 -1.679 1.00 82.81 96 PRO A CA 1
ATOM 690 C C . PRO A 1 96 ? 6.128 8.187 -1.349 1.00 82.81 96 PRO A C 1
ATOM 692 O O . PRO A 1 96 ? 6.238 8.697 -0.230 1.00 82.81 96 PRO A O 1
ATOM 695 N N . ASP A 1 97 ? 5.446 8.787 -2.322 1.00 85.56 97 ASP A N 1
ATOM 696 C CA . ASP A 1 97 ? 4.719 10.037 -2.108 1.00 85.56 97 ASP A CA 1
ATOM 697 C C . ASP A 1 97 ? 3.423 9.824 -1.297 1.00 85.56 97 ASP A C 1
ATOM 699 O O . ASP A 1 97 ? 3.088 8.713 -0.873 1.00 85.56 97 ASP A O 1
ATOM 703 N N . ALA A 1 98 ? 2.696 10.911 -1.028 1.00 83.75 98 ALA A N 1
ATOM 704 C CA . ALA A 1 98 ? 1.416 10.837 -0.324 1.00 83.75 98 ALA A CA 1
ATOM 705 C C . ALA A 1 98 ? 0.376 10.006 -1.092 1.00 83.75 98 ALA A C 1
ATOM 707 O O . ALA A 1 98 ? -0.409 9.300 -0.471 1.00 83.75 98 ALA A O 1
ATOM 708 N N . ALA A 1 99 ? 0.402 10.021 -2.427 1.00 86.25 99 ALA A N 1
ATOM 709 C CA . ALA A 1 99 ? -0.571 9.313 -3.247 1.00 86.25 99 ALA A CA 1
ATOM 710 C C . ALA A 1 99 ? -0.357 7.788 -3.239 1.00 86.25 99 ALA A C 1
ATOM 712 O O . ALA A 1 99 ? -1.333 7.041 -3.225 1.00 86.25 99 ALA A O 1
ATOM 713 N N . CYS A 1 100 ? 0.893 7.316 -3.194 1.00 86.31 100 CYS A N 1
ATOM 714 C CA . CYS A 1 100 ? 1.225 5.900 -2.997 1.00 86.31 100 CYS A CA 1
ATOM 715 C C . CYS A 1 100 ? 0.690 5.388 -1.651 1.00 86.31 100 CYS A C 1
ATOM 717 O O . CYS A 1 100 ? 0.109 4.307 -1.576 1.00 86.31 100 CYS A O 1
ATOM 719 N N . ARG A 1 101 ? 0.855 6.195 -0.594 1.00 88.62 101 ARG A N 1
ATOM 720 C CA . ARG A 1 101 ? 0.402 5.883 0.769 1.00 88.62 101 ARG A CA 1
ATOM 721 C C . ARG A 1 101 ? -1.121 5.886 0.876 1.00 88.62 101 ARG A C 1
ATOM 723 O O . ARG A 1 101 ? -1.697 4.910 1.348 1.00 88.62 101 ARG A O 1
ATOM 730 N N . ASP A 1 102 ? -1.761 6.935 0.364 1.00 89.12 102 ASP A N 1
ATOM 731 C CA . ASP A 1 102 ? -3.216 7.078 0.292 1.00 89.12 102 ASP A CA 1
ATOM 732 C C . ASP A 1 102 ? -3.887 5.880 -0.384 1.00 89.12 102 ASP A C 1
ATOM 734 O O . ASP A 1 102 ? -4.888 5.392 0.126 1.00 89.12 102 ASP A O 1
ATOM 738 N N . VAL A 1 103 ? -3.352 5.407 -1.518 1.00 89.88 103 VAL A N 1
ATOM 739 C CA . VAL A 1 103 ? -3.921 4.275 -2.271 1.00 89.88 103 VAL A CA 1
ATOM 740 C C . VAL A 1 103 ? -3.948 3.000 -1.430 1.00 89.88 103 VAL A C 1
ATOM 742 O O . VAL A 1 103 ? -4.977 2.331 -1.378 1.00 89.88 103 VAL A O 1
ATOM 745 N N . VAL A 1 104 ? -2.848 2.667 -0.750 1.00 89.06 104 VAL A N 1
ATOM 746 C CA . VAL A 1 104 ? -2.761 1.427 0.036 1.00 89.06 104 VAL A CA 1
ATOM 747 C C . VAL A 1 104 ? -3.566 1.523 1.330 1.00 89.06 104 VAL A C 1
ATOM 749 O O . VAL A 1 104 ? -4.278 0.581 1.664 1.00 89.06 104 VAL A O 1
ATOM 752 N N . VAL A 1 105 ? -3.507 2.652 2.045 1.00 88.69 105 VAL A N 1
ATOM 753 C CA . VAL A 1 105 ? -4.308 2.841 3.268 1.00 88.69 105 VAL A CA 1
ATOM 754 C C . VAL A 1 105 ? -5.799 2.862 2.929 1.00 88.69 105 VAL A C 1
ATOM 756 O O . VAL A 1 105 ? -6.565 2.182 3.602 1.00 88.69 105 VAL A O 1
ATOM 759 N N . ALA A 1 106 ? -6.223 3.564 1.871 1.00 88.75 106 ALA A N 1
ATOM 760 C CA . ALA A 1 106 ? -7.612 3.512 1.415 1.00 88.75 106 ALA A CA 1
ATOM 761 C C . ALA A 1 106 ? -8.014 2.083 1.036 1.00 88.75 106 ALA A C 1
ATOM 763 O O . ALA A 1 106 ? -9.039 1.612 1.500 1.00 88.75 106 ALA A O 1
ATOM 764 N N . ALA A 1 107 ? -7.178 1.338 0.309 1.00 87.31 107 ALA A N 1
ATOM 765 C CA . ALA A 1 107 ? -7.477 -0.055 -0.015 1.00 87.31 107 ALA A CA 1
ATOM 766 C C . ALA A 1 107 ? -7.617 -0.955 1.228 1.00 87.31 107 ALA A C 1
ATOM 768 O O . ALA A 1 107 ? -8.498 -1.810 1.235 1.00 87.31 107 ALA A O 1
ATOM 769 N N . LEU A 1 108 ? -6.803 -0.761 2.273 1.00 86.75 108 LEU A N 1
ATOM 770 C CA . LEU A 1 108 ? -6.924 -1.486 3.547 1.00 86.75 108 LEU A CA 1
ATOM 771 C C . LEU A 1 108 ? -8.191 -1.082 4.320 1.00 86.75 108 LEU A C 1
ATOM 773 O O . LEU A 1 108 ? -8.875 -1.939 4.867 1.00 86.75 108 LEU A O 1
ATOM 777 N N . CYS A 1 109 ? -8.532 0.208 4.343 1.00 85.50 109 CYS A N 1
ATOM 778 C CA . CYS A 1 109 ? -9.696 0.721 5.064 1.00 85.50 109 CYS A CA 1
ATOM 779 C C . CYS A 1 109 ? -11.021 0.434 4.337 1.00 85.50 109 CYS A C 1
ATOM 781 O O . CYS A 1 109 ? -11.984 -0.008 4.958 1.00 85.50 109 CYS A O 1
ATOM 783 N N . ASP A 1 110 ? -11.104 0.670 3.031 1.00 81.62 110 ASP A N 1
ATOM 784 C CA . ASP A 1 110 ? -12.327 0.509 2.237 1.00 81.62 110 ASP A CA 1
ATOM 785 C C . ASP A 1 110 ? -12.695 -0.971 2.093 1.00 81.62 110 ASP A C 1
ATOM 787 O O . ASP A 1 110 ? -13.869 -1.325 2.183 1.00 81.62 110 ASP A O 1
ATOM 791 N N . ARG A 1 111 ? -11.693 -1.854 1.959 1.00 66.31 111 ARG A N 1
ATOM 792 C CA . ARG A 1 111 ? -11.886 -3.313 1.858 1.00 66.31 111 ARG A CA 1
ATOM 793 C C . ARG A 1 111 ? -11.950 -4.031 3.198 1.00 66.31 111 ARG A C 1
ATOM 795 O O . ARG A 1 111 ? -12.075 -5.252 3.207 1.00 66.31 111 ARG A O 1
ATOM 802 N N . ALA A 1 112 ? -11.899 -3.301 4.312 1.00 58.19 112 ALA A N 1
ATOM 803 C CA . ALA A 1 112 ? -12.113 -3.862 5.637 1.00 58.19 112 ALA A CA 1
ATOM 804 C C . ALA A 1 112 ? -13.555 -4.380 5.788 1.00 58.19 112 ALA A C 1
ATOM 806 O O . ALA A 1 112 ? -14.456 -3.666 6.237 1.00 58.19 112 ALA A O 1
ATOM 807 N N . GLY A 1 113 ? -13.748 -5.644 5.408 1.00 56.38 113 GLY A N 1
ATOM 808 C CA . GLY A 1 113 ? -14.801 -6.511 5.931 1.00 56.38 113 GLY A CA 1
ATOM 809 C C . GLY A 1 113 ? -14.384 -7.220 7.226 1.00 56.38 113 GLY A C 1
ATOM 810 O O . GLY A 1 113 ? -15.222 -7.863 7.850 1.00 56.38 113 GLY A O 1
ATOM 811 N N . GLY A 1 114 ? -13.112 -7.108 7.636 1.00 74.88 114 GLY A N 1
ATOM 812 C CA . GLY A 1 114 ? -12.550 -7.785 8.802 1.00 74.88 114 GLY A CA 1
ATOM 813 C C . GLY A 1 114 ? -11.572 -6.930 9.627 1.00 74.88 114 GLY A C 1
ATOM 814 O O . GLY A 1 114 ? -11.149 -5.849 9.207 1.00 74.88 114 GLY A O 1
ATOM 815 N N . PRO A 1 115 ? -11.218 -7.398 10.840 1.00 80.88 115 PRO A N 1
ATOM 816 C CA . PRO A 1 115 ? -10.327 -6.690 11.761 1.00 80.88 115 PRO A CA 1
ATOM 817 C C . PRO A 1 115 ? -8.839 -6.764 11.379 1.00 80.88 115 PRO A C 1
ATOM 819 O O . PRO A 1 115 ? -8.050 -5.939 11.844 1.00 80.88 115 PRO A O 1
ATOM 822 N N . GLU A 1 116 ? -8.434 -7.721 10.539 1.00 83.69 116 GLU A N 1
ATOM 823 C CA . GLU A 1 116 ? -7.033 -7.898 10.136 1.00 83.69 116 GLU A CA 1
ATOM 824 C C . GLU A 1 116 ? -6.596 -6.885 9.064 1.00 83.69 116 GLU A C 1
ATOM 826 O O . GLU A 1 116 ? -5.476 -6.377 9.125 1.00 83.69 116 GLU A O 1
ATOM 831 N N . GLU A 1 117 ? -7.475 -6.486 8.141 1.00 85.06 117 GLU A N 1
ATOM 832 C CA . GLU A 1 117 ? -7.205 -5.403 7.184 1.00 85.06 117 GLU A CA 1
ATOM 833 C C . GLU A 1 117 ? -7.020 -4.063 7.911 1.00 85.06 117 GLU A C 1
ATOM 835 O O . GLU A 1 117 ? -6.075 -3.318 7.636 1.00 85.06 117 GLU A O 1
ATOM 840 N N . VAL A 1 118 ? -7.869 -3.792 8.911 1.00 84.88 118 VAL A N 1
ATOM 841 C CA . VAL A 1 118 ? -7.743 -2.609 9.777 1.00 84.88 118 VAL A CA 1
ATOM 842 C C . VAL A 1 118 ? -6.437 -2.659 10.564 1.00 84.88 118 VAL A C 1
ATOM 844 O O . VAL A 1 118 ? -5.685 -1.686 10.563 1.00 84.88 118 VAL A O 1
ATOM 847 N N . ARG A 1 119 ? -6.088 -3.803 11.164 1.00 85.56 119 ARG A N 1
ATOM 848 C CA . ARG A 1 119 ? -4.793 -3.992 11.836 1.00 85.56 119 ARG A CA 1
ATOM 849 C C . ARG A 1 119 ? -3.610 -3.716 10.902 1.00 85.56 119 ARG A C 1
ATOM 851 O O . ARG A 1 119 ? -2.681 -3.010 11.292 1.00 85.56 119 ARG A O 1
ATOM 858 N N . GLN A 1 120 ? -3.644 -4.215 9.668 1.00 86.75 120 GLN A N 1
ATOM 859 C CA . GLN A 1 120 ? -2.608 -3.938 8.671 1.00 86.75 120 GLN A CA 1
ATOM 860 C C . GLN A 1 120 ? -2.519 -2.444 8.318 1.00 86.75 120 GLN A C 1
ATOM 862 O O . GLN A 1 120 ? -1.405 -1.935 8.152 1.00 86.75 120 GLN A O 1
ATOM 867 N N . ALA A 1 121 ? -3.650 -1.730 8.266 1.00 88.38 121 ALA A N 1
ATOM 868 C CA . ALA A 1 121 ? -3.685 -0.279 8.065 1.00 88.38 121 ALA A CA 1
ATOM 869 C C . ALA A 1 121 ? -2.977 0.477 9.200 1.00 88.38 121 ALA A C 1
ATOM 871 O O . ALA A 1 121 ? -2.170 1.368 8.922 1.00 88.38 121 ALA A O 1
ATOM 872 N N . PHE A 1 122 ? -3.207 0.085 10.459 1.00 86.44 122 PHE A N 1
ATOM 873 C CA . PHE A 1 122 ? -2.508 0.648 11.621 1.00 86.44 122 PHE A CA 1
ATOM 874 C C . PHE A 1 122 ? -1.007 0.401 11.561 1.00 86.44 122 PHE A C 1
ATOM 876 O O . PHE A 1 122 ? -0.238 1.352 11.641 1.00 86.44 122 PHE A O 1
ATOM 883 N N . GLU A 1 123 ? -0.574 -0.845 11.364 1.00 87.81 123 GLU A N 1
ATOM 884 C CA . GLU A 1 123 ? 0.856 -1.182 11.312 1.00 87.81 123 GLU A CA 1
ATOM 885 C C . GLU A 1 123 ? 1.575 -0.467 10.157 1.00 87.81 123 GLU A C 1
ATOM 887 O O . GLU A 1 123 ? 2.734 -0.068 10.275 1.00 87.81 123 GLU A O 1
ATOM 892 N N . LEU A 1 124 ? 0.896 -0.266 9.022 1.00 87.19 124 LEU A N 1
ATOM 893 C CA . LEU A 1 124 ? 1.413 0.555 7.928 1.00 87.19 124 LEU A CA 1
ATOM 894 C C . LEU A 1 124 ? 1.511 2.039 8.321 1.00 87.19 124 LEU A C 1
ATOM 896 O O . LEU A 1 124 ? 2.535 2.667 8.059 1.00 87.19 124 LEU A O 1
ATOM 900 N N . CYS A 1 125 ? 0.489 2.599 8.968 1.00 87.25 125 CYS A N 1
ATOM 901 C CA . CYS A 1 125 ? 0.487 3.996 9.403 1.00 87.25 125 CYS A CA 1
ATOM 902 C C . CYS A 1 125 ? 1.533 4.277 10.487 1.00 87.25 125 CYS A C 1
ATOM 904 O O . CYS A 1 125 ? 2.299 5.228 10.345 1.00 87.25 125 CYS A O 1
ATOM 906 N N . LYS A 1 126 ? 1.651 3.391 11.476 1.00 85.62 126 LYS A N 1
ATOM 907 C CA . LYS A 1 126 ? 2.680 3.406 12.519 1.00 85.62 126 LYS A CA 1
ATOM 908 C C . LYS A 1 126 ? 4.091 3.296 11.942 1.00 85.62 126 LYS A C 1
ATOM 910 O O . LYS A 1 126 ? 4.983 4.046 12.321 1.00 85.62 126 LYS A O 1
ATOM 915 N N . HIS A 1 127 ? 4.298 2.427 10.949 1.00 84.69 127 HIS A N 1
ATOM 916 C CA . HIS A 1 127 ? 5.567 2.365 10.219 1.00 84.69 127 HIS A CA 1
ATOM 917 C C . HIS A 1 127 ? 5.907 3.701 9.531 1.00 84.69 127 HIS A C 1
ATOM 919 O O . HIS A 1 127 ? 7.064 4.120 9.542 1.00 84.69 127 HIS A O 1
ATOM 925 N N . MET A 1 128 ? 4.920 4.386 8.944 1.00 83.12 128 MET A N 1
ATOM 926 C CA . MET A 1 128 ? 5.139 5.683 8.293 1.00 83.12 128 MET A CA 1
ATOM 927 C C . MET A 1 128 ? 5.456 6.799 9.297 1.00 83.12 128 MET A C 1
ATOM 929 O O . MET A 1 128 ? 6.385 7.566 9.047 1.00 83.12 128 MET A O 1
ATOM 933 N N . THR A 1 129 ? 4.745 6.876 10.425 1.00 82.88 129 THR A N 1
ATOM 934 C CA . THR A 1 129 ? 4.972 7.910 11.448 1.00 82.88 129 THR A CA 1
ATOM 935 C C . THR A 1 129 ? 6.242 7.660 12.253 1.00 82.88 129 THR A C 1
ATOM 937 O O . THR A 1 129 ? 7.109 8.526 12.288 1.00 82.88 129 THR A O 1
ATOM 940 N N . GLU A 1 130 ? 6.398 6.479 12.854 1.00 82.38 130 GLU A N 1
ATOM 941 C CA . GLU A 1 130 ? 7.494 6.193 13.789 1.00 82.38 130 GLU A CA 1
ATOM 942 C C . GLU A 1 130 ? 8.817 5.887 13.083 1.00 82.38 130 GLU A C 1
ATOM 944 O O . GLU A 1 130 ? 9.859 6.398 13.484 1.00 82.38 130 GLU A O 1
ATOM 949 N N . LYS A 1 131 ? 8.806 5.052 12.030 1.00 78.44 131 LYS A N 1
ATOM 950 C CA . LYS A 1 131 ? 10.057 4.616 11.375 1.00 78.44 131 LYS A CA 1
ATOM 951 C C . LYS A 1 131 ? 10.519 5.545 10.260 1.00 78.44 131 LYS A C 1
ATOM 953 O O . LYS A 1 131 ? 11.717 5.609 9.997 1.00 78.44 131 LYS A O 1
ATOM 958 N N . LYS A 1 132 ? 9.592 6.239 9.590 1.00 76.00 132 LYS A N 1
ATOM 959 C CA . LYS A 1 132 ? 9.916 7.169 8.494 1.00 76.00 132 LYS A CA 1
ATOM 960 C C . LYS A 1 132 ? 9.725 8.650 8.848 1.00 76.00 132 LYS A C 1
ATOM 962 O O . LYS A 1 132 ? 10.112 9.495 8.047 1.00 76.00 132 LYS A O 1
ATOM 967 N N . GLY A 1 133 ? 9.160 8.984 10.013 1.00 79.06 133 GLY A N 1
ATOM 968 C CA . GLY A 1 133 ? 8.924 10.375 10.425 1.00 79.06 133 GLY A CA 1
ATOM 969 C C . GLY A 1 133 ? 7.865 11.103 9.587 1.00 79.06 133 GLY A C 1
ATOM 970 O O . GLY A 1 133 ? 7.850 12.331 9.547 1.00 79.06 133 GLY A O 1
ATOM 971 N N . ILE A 1 134 ? 7.007 10.371 8.867 1.00 80.19 134 ILE A N 1
ATOM 972 C CA . ILE A 1 134 ? 6.073 10.944 7.895 1.00 80.19 134 ILE A CA 1
ATOM 973 C C . ILE A 1 134 ? 4.695 11.137 8.549 1.00 80.19 134 ILE A C 1
ATOM 975 O O . ILE A 1 134 ? 4.035 10.144 8.868 1.00 80.19 134 ILE A O 1
ATOM 979 N N . PRO A 1 135 ? 4.192 12.378 8.695 1.00 81.00 135 PRO A N 1
ATOM 980 C CA . PRO A 1 135 ? 2.869 12.612 9.258 1.00 81.00 135 PRO A CA 1
ATOM 981 C C . PRO A 1 135 ? 1.764 12.075 8.334 1.00 81.00 135 PRO A C 1
ATOM 983 O O . PRO A 1 135 ? 1.786 12.261 7.113 1.00 81.00 135 PRO A O 1
ATOM 986 N N . LEU A 1 136 ? 0.760 11.423 8.927 1.00 82.00 136 LEU A N 1
ATOM 987 C CA . LEU A 1 136 ? -0.434 10.957 8.207 1.00 82.00 136 LEU A CA 1
ATOM 988 C C . LEU A 1 136 ? -1.294 12.154 7.784 1.00 82.00 136 LEU A C 1
ATOM 990 O O . LEU A 1 136 ? -1.502 13.056 8.591 1.00 82.00 136 LEU A O 1
ATOM 994 N N . GLY A 1 137 ? -1.827 12.173 6.562 1.00 83.88 137 GLY A N 1
ATOM 995 C CA . GLY A 1 137 ? -2.762 13.227 6.147 1.00 83.88 137 GLY A CA 1
ATOM 996 C C . GLY A 1 137 ? -4.133 13.100 6.840 1.00 83.88 137 GLY A C 1
ATOM 997 O O . GLY A 1 137 ? -4.517 11.985 7.202 1.00 83.88 137 GLY A O 1
ATOM 998 N N . PRO A 1 138 ? -4.931 14.184 6.957 1.00 83.62 138 PRO A N 1
ATOM 999 C CA . PRO A 1 138 ? -6.278 14.130 7.546 1.00 83.62 138 PRO A CA 1
ATOM 1000 C C . PRO A 1 138 ? -7.194 13.080 6.895 1.00 83.62 138 PRO A C 1
ATOM 1002 O O . PRO A 1 138 ? -7.977 12.416 7.568 1.00 83.62 138 PRO A O 1
ATOM 1005 N N . LYS A 1 139 ? -7.041 12.871 5.580 1.00 86.25 139 LYS A N 1
ATOM 1006 C CA . LYS A 1 139 ? -7.740 11.832 4.812 1.00 86.25 139 LYS A CA 1
ATOM 1007 C C . LYS A 1 139 ? -7.438 10.413 5.316 1.00 86.25 139 LYS A C 1
ATOM 1009 O O . LYS A 1 139 ? -8.368 9.631 5.480 1.00 86.25 139 LYS A O 1
ATOM 1014 N N . ILE A 1 140 ? -6.169 10.095 5.591 1.00 86.81 140 ILE A N 1
ATOM 1015 C CA . ILE A 1 140 ? -5.751 8.790 6.135 1.00 86.81 140 ILE A CA 1
ATOM 1016 C C . ILE A 1 140 ? -6.369 8.569 7.518 1.00 86.81 140 ILE A C 1
ATOM 1018 O O . ILE A 1 140 ? -6.930 7.508 7.772 1.00 86.81 140 ILE A O 1
ATOM 1022 N N . LEU A 1 141 ? -6.327 9.584 8.386 1.00 86.50 141 LEU A N 1
ATOM 1023 C CA . LEU A 1 141 ? -6.895 9.495 9.734 1.00 86.50 141 LEU A CA 1
ATOM 1024 C C . LEU A 1 141 ? -8.414 9.273 9.700 1.00 86.50 141 LEU A C 1
ATOM 1026 O O . LEU A 1 141 ? -8.923 8.401 10.400 1.00 86.50 141 LEU A O 1
ATOM 1030 N N . ARG A 1 142 ? -9.135 9.988 8.823 1.00 86.75 142 ARG A N 1
ATOM 1031 C CA . ARG A 1 142 ? -10.575 9.780 8.605 1.00 86.75 142 ARG A CA 1
ATOM 1032 C C . ARG A 1 142 ? -10.882 8.357 8.129 1.00 86.75 142 ARG A C 1
ATOM 1034 O O . ARG A 1 142 ? -11.803 7.740 8.654 1.00 86.75 142 ARG A O 1
ATOM 1041 N N . LEU A 1 143 ? -10.110 7.831 7.174 1.00 87.50 143 LEU A N 1
ATOM 1042 C CA . LEU A 1 143 ? -10.270 6.460 6.674 1.00 87.50 143 LEU A CA 1
ATOM 1043 C C . LEU A 1 143 ? -10.047 5.423 7.783 1.00 87.50 143 LEU A C 1
ATOM 1045 O O . LEU A 1 143 ? -10.865 4.517 7.931 1.00 87.50 143 LEU A O 1
ATOM 1049 N N . LEU A 1 144 ? -8.990 5.577 8.590 1.00 87.00 144 LEU A N 1
ATOM 1050 C CA . LEU A 1 144 ? -8.726 4.721 9.751 1.00 87.00 144 LEU A CA 1
ATOM 1051 C C . LEU A 1 144 ? -9.877 4.779 10.763 1.00 87.00 144 LEU A C 1
ATOM 1053 O O . LEU A 1 144 ? -10.402 3.735 11.134 1.00 87.00 144 LEU A O 1
ATOM 1057 N N . ALA A 1 145 ? -10.329 5.973 11.158 1.00 84.94 145 ALA A N 1
ATOM 1058 C CA . ALA A 1 145 ? -11.430 6.131 12.110 1.00 84.94 145 ALA A CA 1
ATOM 1059 C C . ALA A 1 145 ? -12.720 5.442 11.620 1.00 84.94 145 ALA A C 1
ATOM 1061 O O . ALA A 1 145 ? -13.367 4.719 12.376 1.00 84.94 145 ALA A O 1
ATOM 1062 N N . THR A 1 146 ? -13.064 5.597 10.335 1.00 85.56 146 THR A N 1
ATOM 1063 C CA . THR A 1 146 ? -14.218 4.922 9.713 1.00 85.56 146 THR A CA 1
ATOM 1064 C C . THR A 1 146 ? -14.036 3.404 9.593 1.00 85.56 146 THR A C 1
ATOM 1066 O O . THR A 1 146 ? -15.015 2.661 9.655 1.00 85.56 146 THR A O 1
ATOM 1069 N N . ALA A 1 147 ? -12.811 2.911 9.402 1.00 86.12 147 ALA A N 1
ATOM 1070 C CA . ALA A 1 147 ? -12.528 1.478 9.363 1.00 86.12 147 ALA A CA 1
ATOM 1071 C C . ALA A 1 147 ? -12.638 0.832 10.754 1.00 86.12 147 ALA A C 1
ATOM 1073 O O . ALA A 1 147 ? -13.271 -0.209 10.893 1.00 86.12 147 ALA A O 1
ATOM 1074 N N . VAL A 1 148 ? -12.120 1.486 11.795 1.00 85.12 148 VAL A N 1
ATOM 1075 C CA . VAL A 1 148 ? -12.174 0.969 13.171 1.00 85.12 148 VAL A CA 1
ATOM 1076 C C . VAL A 1 148 ? -13.583 0.996 13.755 1.00 85.12 148 VAL A C 1
ATOM 1078 O O . VAL A 1 148 ? -13.995 0.046 14.418 1.00 85.12 148 VAL A O 1
ATOM 1081 N N . ALA A 1 149 ? -14.354 2.052 13.476 1.00 82.88 149 ALA A N 1
ATOM 1082 C CA . ALA A 1 149 ? -15.750 2.126 13.900 1.00 82.88 149 ALA A CA 1
ATOM 1083 C C . ALA A 1 149 ? -16.577 0.935 13.373 1.00 82.88 149 ALA A C 1
ATOM 1085 O O . ALA A 1 149 ? -17.479 0.465 14.060 1.00 82.88 149 ALA A O 1
ATOM 1086 N N . ARG A 1 150 ? -16.233 0.401 12.189 1.00 83.06 150 ARG A N 1
ATOM 1087 C CA . ARG A 1 150 ? -16.858 -0.805 11.617 1.00 83.06 150 ARG A CA 1
ATOM 1088 C C . ARG A 1 150 ? -16.417 -2.112 12.281 1.00 83.06 150 ARG A C 1
ATOM 1090 O O . ARG A 1 150 ? -17.184 -3.066 12.247 1.00 83.06 150 ARG A O 1
ATOM 1097 N N . THR A 1 151 ? -15.225 -2.179 12.878 1.00 83.56 151 THR A N 1
ATOM 1098 C CA . THR A 1 151 ? -14.729 -3.396 13.551 1.00 83.56 151 THR A CA 1
ATOM 1099 C C . THR A 1 151 ? -15.066 -3.460 15.041 1.00 83.56 151 THR A C 1
ATOM 1101 O O . THR A 1 151 ? -14.758 -4.463 15.676 1.00 83.56 151 THR A O 1
ATOM 1104 N N . GLY A 1 152 ? -15.651 -2.404 15.621 1.00 79.88 152 GLY A N 1
ATOM 1105 C CA . GLY A 1 152 ? -15.979 -2.342 17.053 1.00 79.88 152 GLY A CA 1
ATOM 1106 C C . GLY A 1 152 ? -14.766 -2.247 17.991 1.00 79.88 152 GLY A C 1
ATOM 1107 O O . GLY A 1 152 ? -14.908 -2.427 19.197 1.00 79.88 152 GLY A O 1
ATOM 1108 N N . ASP A 1 153 ? -13.570 -1.960 17.467 1.00 80.69 153 ASP A N 1
ATOM 1109 C CA . ASP A 1 153 ? -12.330 -1.860 18.254 1.00 80.69 153 ASP A CA 1
ATOM 1110 C C . ASP A 1 153 ? -12.201 -0.445 18.850 1.00 80.69 153 ASP A C 1
ATOM 1112 O O . ASP A 1 153 ? -11.464 0.418 18.369 1.00 80.69 153 ASP A O 1
ATOM 1116 N N . GLU A 1 154 ? -12.989 -0.192 19.898 1.00 79.25 154 GLU A N 1
ATOM 1117 C CA . GLU A 1 154 ? -13.096 1.106 20.579 1.00 79.25 154 GLU A CA 1
ATOM 1118 C C . GLU A 1 154 ? -11.726 1.681 20.978 1.00 79.25 154 GLU A C 1
ATOM 1120 O O . GLU A 1 154 ? -11.463 2.874 20.803 1.00 79.25 154 GLU A O 1
ATOM 1125 N N . ARG A 1 155 ? -10.810 0.824 21.450 1.00 82.00 155 ARG A N 1
ATOM 1126 C CA . ARG A 1 155 ? -9.464 1.233 21.869 1.00 82.00 155 ARG A CA 1
ATOM 1127 C C . ARG A 1 155 ? -8.686 1.863 20.714 1.00 82.00 155 ARG A C 1
ATOM 1129 O O . ARG A 1 155 ? -8.104 2.933 20.895 1.00 82.00 155 ARG A O 1
ATOM 1136 N N . ARG A 1 156 ? -8.695 1.235 19.533 1.00 79.31 156 ARG A N 1
ATOM 1137 C CA . ARG A 1 156 ? -8.054 1.793 18.333 1.00 79.31 156 ARG A CA 1
ATOM 1138 C C . ARG A 1 156 ? -8.780 3.025 17.792 1.00 79.31 156 ARG A C 1
ATOM 1140 O O . ARG A 1 156 ? -8.132 3.902 17.222 1.00 79.31 156 ARG A O 1
ATOM 1147 N N . ALA A 1 157 ? -10.096 3.135 17.984 1.00 77.25 157 ALA A N 1
ATOM 1148 C CA . ALA A 1 157 ? -10.846 4.320 17.565 1.00 77.25 157 ALA A CA 1
ATOM 1149 C C . ALA A 1 157 ? -10.401 5.543 18.379 1.00 77.25 157 ALA A C 1
ATOM 1151 O O . ALA A 1 157 ? -10.120 6.599 17.811 1.00 77.25 157 ALA A O 1
ATOM 1152 N N . LEU A 1 158 ? -10.254 5.376 19.698 1.00 79.62 158 LEU A N 1
ATOM 1153 C CA . LEU A 1 158 ? -9.739 6.404 20.602 1.00 79.62 158 LEU A CA 1
ATOM 1154 C C . LEU A 1 158 ? -8.278 6.778 20.306 1.00 79.62 158 LEU A C 1
ATOM 1156 O O . LEU A 1 158 ? -7.923 7.948 20.432 1.00 79.62 158 LEU A O 1
ATOM 1160 N N . GLU A 1 159 ? -7.442 5.827 19.882 1.00 81.56 159 GLU A N 1
ATOM 1161 C CA . GLU A 1 159 ? -6.063 6.089 19.438 1.00 81.56 159 GLU A CA 1
ATOM 1162 C C . GLU A 1 159 ? -6.039 7.012 18.204 1.00 81.56 159 GLU A C 1
ATOM 1164 O O . GLU A 1 159 ? -5.421 8.074 18.243 1.00 81.56 159 GLU A O 1
ATOM 1169 N N . VAL A 1 160 ? -6.819 6.704 17.159 1.00 78.25 160 VAL A N 1
ATOM 1170 C CA . VAL A 1 160 ? -6.913 7.553 15.951 1.00 78.25 160 VAL A CA 1
ATOM 1171 C C . VAL A 1 160 ? -7.544 8.915 16.249 1.00 78.25 160 VAL A C 1
ATOM 1173 O O . VAL A 1 160 ? -7.113 9.928 15.700 1.00 78.25 160 VAL A O 1
ATOM 1176 N N . LEU A 1 161 ? -8.547 8.975 17.132 1.00 76.50 161 LEU A N 1
ATOM 1177 C CA . LEU A 1 161 ? -9.158 10.236 17.565 1.00 76.50 161 LEU A CA 1
ATOM 1178 C C . LEU A 1 161 ? -8.158 11.125 18.323 1.00 76.50 161 LEU A C 1
ATOM 1180 O O . LEU A 1 161 ? -8.150 12.338 18.108 1.00 76.50 161 LEU A O 1
ATOM 1184 N N . ARG A 1 162 ? -7.276 10.544 19.147 1.00 78.19 162 ARG A N 1
ATOM 1185 C CA . ARG A 1 162 ? -6.175 11.271 19.805 1.00 78.19 162 ARG A CA 1
ATOM 1186 C C . ARG A 1 162 ? -5.137 11.765 18.797 1.00 78.19 162 ARG A C 1
ATOM 1188 O O . ARG A 1 162 ? -4.760 12.929 18.869 1.00 78.19 162 ARG A O 1
ATOM 1195 N N . ASP A 1 163 ? -4.757 10.952 17.814 1.00 73.62 163 ASP A N 1
ATOM 1196 C CA . ASP A 1 163 ? -3.826 11.341 16.739 1.00 73.62 163 ASP A CA 1
ATOM 1197 C C . ASP A 1 163 ? -4.386 12.410 15.779 1.00 73.62 163 ASP A C 1
ATOM 1199 O O . ASP A 1 163 ? -3.623 13.120 15.109 1.00 73.62 163 ASP A O 1
ATOM 1203 N N . MET A 1 164 ? -5.716 12.538 15.702 1.00 68.44 164 MET A N 1
ATOM 1204 C CA . MET A 1 164 ? -6.396 13.660 15.049 1.00 68.44 164 MET A CA 1
ATOM 1205 C C . MET A 1 164 ? -6.432 14.903 15.947 1.00 68.44 164 MET A C 1
ATOM 1207 O O . MET A 1 164 ? -6.067 15.981 15.488 1.00 68.44 164 MET A O 1
ATOM 1211 N N . GLY A 1 165 ? -6.841 14.765 17.213 1.00 59.88 165 GLY A N 1
ATOM 1212 C CA . GLY A 1 165 ? -7.015 15.887 18.145 1.00 59.88 165 GLY A CA 1
ATOM 1213 C C . GLY A 1 165 ? -5.715 16.483 18.701 1.00 59.88 165 GLY A C 1
ATOM 1214 O O . GLY A 1 165 ? -5.685 17.655 19.061 1.00 59.88 165 GLY A O 1
ATOM 1215 N N . GLY A 1 166 ? -4.627 15.709 18.742 1.00 61.56 166 GLY A N 1
ATOM 1216 C CA . GLY A 1 166 ? -3.300 16.168 19.168 1.00 61.56 166 GLY A CA 1
ATOM 1217 C C . GLY A 1 166 ? -2.613 17.095 18.160 1.00 61.56 166 GLY A C 1
ATOM 1218 O O . GLY A 1 166 ? -1.617 17.737 18.487 1.00 61.56 166 GLY A O 1
ATOM 1219 N N . ARG A 1 167 ? -3.150 17.199 16.939 1.00 57.47 167 ARG A N 1
ATOM 1220 C CA . ARG A 1 167 ? -2.689 18.152 15.932 1.00 57.47 167 ARG A CA 1
ATOM 1221 C C . ARG A 1 167 ? -3.454 19.450 16.095 1.00 57.47 167 ARG A C 1
ATOM 1223 O O . ARG A 1 167 ? -4.599 19.564 15.661 1.00 57.47 167 ARG A O 1
ATOM 1230 N N . LYS A 1 168 ? -2.790 20.451 16.670 1.00 40.97 168 LYS A N 1
ATOM 1231 C CA . LYS A 1 168 ? -3.212 21.836 16.466 1.00 40.97 168 LYS A CA 1
ATOM 1232 C C . LYS A 1 168 ? -3.253 22.098 14.959 1.00 40.97 168 LYS A C 1
ATOM 1234 O O . LYS A 1 168 ? -2.326 21.721 14.245 1.00 40.97 168 LYS A O 1
ATOM 1239 N N . MET A 1 169 ? -4.346 22.694 14.491 1.00 39.72 169 MET A N 1
ATOM 1240 C CA . MET A 1 169 ? -4.377 23.299 13.165 1.00 39.72 169 MET A CA 1
ATOM 1241 C C . MET A 1 169 ? -3.575 24.598 13.267 1.00 39.72 169 MET A C 1
ATOM 1243 O O . MET A 1 169 ? -4.064 25.566 13.849 1.00 39.72 169 MET A O 1
ATOM 1247 N N . GLU A 1 170 ? -2.340 24.563 12.776 1.00 35.25 170 GLU A N 1
ATOM 1248 C CA . GLU A 1 170 ? -1.536 25.743 12.427 1.00 35.25 170 GLU A CA 1
ATOM 1249 C C . GLU A 1 170 ? -1.596 25.951 10.907 1.00 35.25 170 GLU A C 1
ATOM 1251 O O . GLU A 1 170 ? -1.565 24.926 10.180 1.00 35.25 170 GLU A O 1
#

Foldseek 3Di:
DDDPDDPQDALVNLVVVLLVLLPDAPRLVVSVVSLVCVCVCNSPDPNHDALVSLLSSLLNCLNNVVLVVSLVSLLPQPHDPDDPPPDPPPDDGHHHDLSSLLSSLLSLLVPPPDPVSLVSSVVSQCCCCPVVVHQRDPSSLVSSLNSCVNHVVVVSNVVSVCSVVVDDDD

pLDDT: mean 76.98, std 14.1, range [35.25, 91.5]

Sequence (170 aa):
RGGFGFPPPNVVCVHTALGACAGAPGYGRAAARVLRAAEKGRLGGDARPDRRLYRQVLAAMAGDGDVSGAAEMLRGMGGRRGEDKEAPPTKREVEPDAACRDVVVAALCDRAGGPEEVRQAFELCKHMTEKKGIPLGPKILRLLATAVARTGDERRALEVLRDMGGRKME